Protein AF-A0A8T3NJG5-F1 (afdb_monomer)

Structure (mmCIF, N/CA/C/O backbone):
data_AF-A0A8T3NJG5-F1
#
_entry.id   AF-A0A8T3NJG5-F1
#
loop_
_atom_site.group_PDB
_atom_site.id
_atom_site.type_symbol
_atom_site.label_atom_id
_atom_site.label_alt_id
_atom_site.label_comp_id
_atom_site.label_asym_id
_atom_site.label_entity_id
_atom_site.label_seq_id
_atom_site.pdbx_PDB_ins_code
_atom_site.Cartn_x
_atom_site.Cartn_y
_atom_site.Cartn_z
_atom_site.occupancy
_atom_site.B_iso_or_equiv
_atom_site.auth_seq_id
_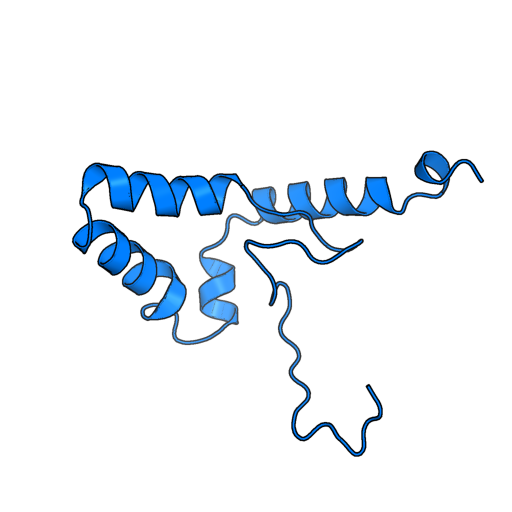atom_site.auth_comp_id
_atom_site.auth_asym_id
_atom_site.auth_atom_id
_atom_site.pdbx_PDB_model_num
ATOM 1 N N . ILE A 1 1 ? -21.003 1.948 8.125 1.00 92.88 1 ILE A N 1
ATOM 2 C CA . ILE A 1 1 ? -21.818 0.973 7.360 1.00 92.88 1 ILE A CA 1
ATOM 3 C C . ILE A 1 1 ? -22.335 -0.075 8.349 1.00 92.88 1 ILE A C 1
ATOM 5 O O . ILE A 1 1 ? -21.518 -0.555 9.127 1.00 92.88 1 ILE A O 1
ATOM 9 N N . PRO A 1 2 ? -23.646 -0.366 8.420 1.00 97.06 2 PRO A N 1
ATOM 10 C CA . PRO A 1 2 ? -24.184 -1.396 9.318 1.00 97.06 2 PRO A CA 1
ATOM 11 C C . PRO A 1 2 ? -23.659 -2.805 8.996 1.00 97.06 2 PRO A C 1
ATOM 13 O O . PRO A 1 2 ? -23.477 -3.136 7.832 1.00 97.06 2 PRO A O 1
ATOM 16 N N . GLY A 1 3 ? -23.467 -3.663 10.003 1.00 97.69 3 GLY A N 1
ATOM 17 C CA . GLY A 1 3 ? -22.868 -4.994 9.796 1.00 97.69 3 GLY A CA 1
ATOM 18 C C . GLY A 1 3 ? -23.702 -5.952 8.936 1.00 97.69 3 GLY A C 1
ATOM 19 O O . GLY A 1 3 ? -23.143 -6.780 8.236 1.00 97.69 3 GLY A O 1
ATOM 20 N N . PHE A 1 4 ? -25.031 -5.815 8.928 1.00 97.19 4 PHE A N 1
ATOM 21 C CA . PHE A 1 4 ? -25.914 -6.693 8.147 1.00 97.19 4 PHE A CA 1
ATOM 22 C C . PHE A 1 4 ? -25.853 -6.455 6.628 1.00 97.19 4 PHE A C 1
ATOM 24 O O . PHE A 1 4 ? -26.428 -7.239 5.881 1.00 97.19 4 PHE A O 1
ATOM 31 N N . VAL A 1 5 ? -25.197 -5.378 6.171 1.00 98.19 5 VAL A N 1
ATOM 32 C CA . VAL A 1 5 ? -24.930 -5.124 4.741 1.00 98.19 5 VAL A CA 1
ATOM 33 C C . VAL A 1 5 ? -23.470 -5.401 4.360 1.00 98.19 5 VAL A C 1
ATOM 35 O O . VAL A 1 5 ? -23.036 -4.999 3.286 1.00 98.19 5 VAL A O 1
ATOM 38 N N . VAL A 1 6 ? -22.687 -6.014 5.255 1.00 98.06 6 VAL A N 1
ATOM 39 C CA . VAL A 1 6 ? -21.263 -6.309 5.054 1.00 98.06 6 VAL A CA 1
ATOM 40 C C . VAL A 1 6 ? -21.076 -7.821 4.989 1.00 98.06 6 VAL A C 1
ATOM 42 O O . VAL A 1 6 ? -21.278 -8.508 5.986 1.00 98.06 6 VAL A O 1
ATOM 45 N N . ASP A 1 7 ? -20.644 -8.331 3.836 1.00 98.56 7 ASP A N 1
ATOM 46 C CA . ASP A 1 7 ? -20.391 -9.767 3.646 1.00 98.56 7 ASP A CA 1
ATOM 47 C C . ASP A 1 7 ? -19.022 -10.211 4.184 1.00 98.56 7 ASP A C 1
ATOM 49 O O . ASP A 1 7 ? -18.852 -11.354 4.608 1.00 98.56 7 ASP A O 1
ATOM 53 N N . ALA A 1 8 ? -18.032 -9.313 4.172 1.00 98.19 8 ALA A N 1
ATOM 54 C CA . ALA A 1 8 ? -16.666 -9.619 4.580 1.00 98.19 8 ALA A CA 1
ATOM 55 C C . ALA A 1 8 ? -16.001 -8.446 5.311 1.00 98.19 8 ALA A C 1
ATOM 57 O O . ALA A 1 8 ? -16.084 -7.292 4.891 1.00 98.19 8 ALA A O 1
ATOM 58 N N . VAL A 1 9 ? -15.282 -8.772 6.386 1.00 97.75 9 VAL A N 1
ATOM 59 C CA . VAL A 1 9 ? -14.397 -7.859 7.116 1.00 97.75 9 VAL A CA 1
ATOM 60 C C . VAL A 1 9 ? -13.010 -8.487 7.135 1.00 97.75 9 VAL A C 1
ATOM 62 O O . VAL A 1 9 ? -12.851 -9.623 7.579 1.00 97.75 9 VAL A O 1
ATOM 65 N N . VAL A 1 10 ? -12.008 -7.756 6.649 1.00 97.50 10 VAL A N 1
ATOM 66 C CA . VAL A 1 10 ? -10.626 -8.239 6.534 1.00 97.50 10 VAL A CA 1
ATOM 67 C C . VAL A 1 10 ? -9.698 -7.323 7.321 1.00 97.50 10 VAL A C 1
ATOM 69 O O . VAL A 1 10 ? -9.763 -6.102 7.199 1.00 97.50 10 VAL A O 1
ATOM 72 N N . HIS A 1 11 ? -8.808 -7.913 8.118 1.00 97.44 11 HIS A N 1
ATOM 73 C CA . HIS A 1 11 ? -7.726 -7.176 8.761 1.00 97.44 11 HIS A CA 1
ATOM 74 C C . HIS A 1 11 ? -6.552 -7.024 7.783 1.00 97.44 11 HIS A C 1
ATOM 76 O O . HIS A 1 11 ? -5.770 -7.956 7.602 1.00 97.44 11 HIS A O 1
ATOM 82 N N . ALA A 1 12 ? -6.441 -5.851 7.156 1.00 97.50 12 ALA A N 1
ATOM 83 C CA . ALA A 1 12 ? -5.386 -5.512 6.198 1.00 97.50 12 ALA A CA 1
ATOM 84 C C . ALA A 1 12 ? -4.640 -4.234 6.640 1.00 97.50 12 ALA A C 1
ATOM 86 O O . ALA A 1 12 ? -4.989 -3.128 6.214 1.00 97.50 12 ALA A O 1
ATOM 87 N N . PRO A 1 13 ? -3.635 -4.343 7.532 1.00 96.75 13 PRO A N 1
ATOM 88 C CA . PRO A 1 13 ? -2.811 -3.203 7.937 1.00 96.75 13 PRO A CA 1
ATOM 89 C C . PRO A 1 13 ? -2.175 -2.524 6.722 1.00 96.75 13 PRO A C 1
ATOM 91 O O . PRO A 1 13 ? -1.686 -3.217 5.840 1.00 96.75 13 PRO A O 1
ATOM 94 N N . LEU A 1 14 ? -2.159 -1.188 6.678 1.00 97.94 14 LEU A N 1
ATOM 95 C CA . LEU A 1 14 ? -1.703 -0.420 5.503 1.00 97.94 14 LEU A CA 1
ATOM 96 C C . LEU A 1 14 ? -2.500 -0.708 4.211 1.00 97.94 14 LEU A C 1
ATOM 98 O O . LEU A 1 14 ? -2.000 -0.482 3.119 1.00 97.94 14 LEU A O 1
ATOM 102 N N . GLY A 1 15 ? -3.748 -1.180 4.307 1.00 97.38 15 GLY A N 1
ATOM 103 C CA . GLY A 1 15 ? -4.554 -1.561 3.139 1.00 97.38 15 GLY A CA 1
ATOM 104 C C . GLY A 1 15 ? -4.950 -0.429 2.178 1.00 97.38 15 GLY A C 1
ATOM 105 O O . GLY A 1 15 ? -5.494 -0.727 1.121 1.00 97.38 15 GLY A O 1
ATOM 106 N N . ALA A 1 16 ? -4.703 0.840 2.524 1.00 97.50 16 ALA A N 1
ATOM 107 C CA . ALA A 1 16 ? -4.898 1.981 1.623 1.00 97.50 16 ALA A CA 1
ATOM 108 C C . ALA A 1 16 ? -3.586 2.503 1.011 1.00 97.50 16 ALA A C 1
ATOM 110 O O . ALA A 1 16 ? -3.637 3.356 0.127 1.00 97.50 16 ALA A O 1
ATOM 111 N N . TYR A 1 17 ? -2.426 2.000 1.455 1.00 97.56 17 TYR A N 1
ATOM 112 C CA . TYR A 1 17 ? -1.125 2.392 0.912 1.00 97.56 17 TYR A CA 1
ATOM 113 C C . TYR A 1 17 ? -1.065 2.082 -0.601 1.00 97.56 17 TYR A C 1
ATOM 115 O O . TYR A 1 17 ? -1.577 1.038 -1.015 1.00 97.56 17 TYR A O 1
ATOM 123 N N . PRO A 1 18 ? -0.466 2.948 -1.444 1.00 97.31 18 PRO A N 1
ATOM 124 C CA . PRO A 1 18 ? 0.318 4.152 -1.118 1.00 97.31 18 PRO A CA 1
ATOM 125 C C . PRO A 1 18 ? -0.500 5.408 -0.778 1.00 97.31 18 PRO A C 1
ATOM 127 O O . PRO A 1 18 ? 0.089 6.435 -0.447 1.00 97.31 18 PRO A O 1
ATOM 130 N N . GLY A 1 19 ? -1.831 5.353 -0.847 1.00 97.44 19 GLY A N 1
ATOM 131 C CA . GLY A 1 19 ? -2.697 6.435 -0.381 1.00 97.44 19 GLY A CA 1
ATOM 132 C C . GLY A 1 19 ? -2.726 6.558 1.145 1.00 97.44 19 GLY A C 1
ATOM 133 O O . GLY A 1 19 ? -2.211 5.709 1.872 1.00 97.44 19 GLY A O 1
ATOM 134 N N . GLU A 1 20 ? -3.342 7.628 1.636 1.00 96.38 20 GLU A N 1
ATOM 135 C CA . GLU A 1 20 ? -3.470 7.895 3.069 1.00 96.38 20 GLU A CA 1
ATOM 136 C C . GLU A 1 20 ? -4.571 7.081 3.762 1.00 96.38 20 GLU A C 1
ATOM 138 O O . GLU A 1 20 ? -5.564 6.644 3.172 1.00 96.38 20 GLU A O 1
ATOM 143 N N . CYS A 1 21 ? -4.426 6.953 5.078 1.00 96.94 21 CYS A N 1
ATOM 144 C CA . CYS A 1 21 ? -5.497 6.573 5.984 1.00 96.94 21 CYS A CA 1
ATOM 145 C C . CYS A 1 21 ? -5.478 7.545 7.162 1.00 96.94 21 CYS A C 1
ATOM 147 O O . CYS A 1 21 ? -4.579 7.493 8.006 1.00 96.94 21 CYS A O 1
ATOM 149 N N . TYR A 1 22 ? -6.459 8.449 7.184 1.00 94.50 22 TYR A N 1
ATOM 150 C CA . TYR A 1 22 ? -6.500 9.605 8.079 1.00 94.50 22 TYR A CA 1
ATOM 151 C C . TYR A 1 22 ? -6.176 9.258 9.541 1.00 94.50 22 TYR A C 1
ATOM 153 O O . TYR A 1 22 ? -6.757 8.341 10.126 1.00 94.50 22 TYR A O 1
ATOM 161 N N . GLY A 1 23 ? -5.231 10.001 10.124 1.00 93.00 23 GLY A N 1
ATOM 162 C CA . GLY A 1 23 ? -4.758 9.821 11.501 1.00 93.00 23 GLY A CA 1
ATOM 163 C C . GLY A 1 23 ? -3.876 8.585 11.738 1.00 93.00 23 GLY A C 1
ATOM 164 O O . GLY A 1 23 ? -3.310 8.452 12.824 1.00 93.00 23 GLY A O 1
ATOM 165 N N . LEU A 1 24 ? -3.724 7.692 10.750 1.00 95.31 24 LEU A N 1
ATOM 166 C CA . LEU A 1 24 ? -2.853 6.517 10.831 1.00 95.31 24 LEU A CA 1
ATOM 167 C C . LEU A 1 24 ? -1.580 6.679 10.003 1.00 95.31 24 LEU A C 1
ATOM 169 O O . LEU A 1 24 ? -0.508 6.419 10.542 1.00 95.31 24 LEU A O 1
ATOM 173 N N . TYR A 1 25 ? -1.675 7.063 8.729 1.00 97.31 25 TYR A N 1
ATOM 174 C CA . TYR A 1 25 ? -0.527 7.309 7.844 1.00 97.31 25 TYR A CA 1
ATOM 175 C C . TYR A 1 25 ? -0.906 8.218 6.669 1.00 97.31 25 TYR A C 1
ATOM 177 O O . TYR A 1 25 ? -2.019 8.136 6.154 1.00 97.31 25 TYR A O 1
ATOM 185 N N . GLU A 1 26 ? 0.040 9.060 6.256 1.00 97.25 26 GLU A N 1
ATOM 186 C CA . GLU A 1 26 ? -0.075 9.932 5.081 1.00 97.25 26 GLU A CA 1
ATOM 187 C C . GLU A 1 26 ? 0.167 9.190 3.763 1.00 97.25 26 GLU A C 1
ATOM 189 O O . GLU A 1 26 ? 0.685 8.069 3.744 1.00 97.25 26 GLU A O 1
ATOM 194 N N . THR A 1 27 ? -0.165 9.864 2.663 1.00 97.44 27 THR A N 1
ATOM 195 C CA . THR A 1 27 ? 0.130 9.423 1.297 1.00 97.44 27 THR A CA 1
ATOM 196 C C . THR A 1 27 ? 1.645 9.334 1.046 1.00 97.44 27 THR A C 1
ATOM 198 O O . THR A 1 27 ? 2.395 10.272 1.328 1.00 97.44 27 THR A O 1
ATOM 201 N N . ASP A 1 28 ? 2.108 8.224 0.461 1.00 97.94 28 ASP A N 1
ATOM 202 C CA . ASP A 1 28 ? 3.497 8.038 0.026 1.00 97.94 28 ASP A CA 1
ATOM 203 C C . ASP A 1 28 ? 3.701 8.513 -1.417 1.00 97.94 28 ASP A C 1
ATOM 205 O O . ASP A 1 28 ? 3.685 7.728 -2.369 1.00 97.94 28 ASP A O 1
ATOM 209 N N . PHE A 1 29 ? 3.932 9.815 -1.586 1.00 97.44 29 PHE A N 1
ATOM 210 C CA . PHE A 1 29 ? 4.216 10.395 -2.903 1.00 97.44 29 PHE A CA 1
ATOM 211 C C . PHE A 1 29 ? 5.443 9.775 -3.576 1.00 97.44 29 PHE A C 1
ATOM 213 O O . PHE A 1 29 ? 5.436 9.586 -4.784 1.00 97.44 29 PHE A O 1
ATOM 220 N N . ALA A 1 30 ? 6.450 9.352 -2.808 1.00 96.69 30 ALA A N 1
ATOM 221 C CA . ALA A 1 30 ? 7.646 8.749 -3.382 1.00 96.69 30 ALA A CA 1
ATOM 222 C C . ALA A 1 30 ? 7.382 7.352 -3.977 1.00 96.69 30 ALA A C 1
ATOM 224 O O . ALA A 1 30 ? 8.133 6.912 -4.843 1.00 96.69 30 ALA A O 1
ATOM 225 N N . HIS A 1 31 ? 6.347 6.636 -3.523 1.00 97.50 31 HIS A N 1
ATOM 226 C CA . HIS A 1 31 ? 5.921 5.383 -4.159 1.00 97.50 31 HIS A CA 1
ATOM 227 C C . HIS A 1 31 ? 5.161 5.643 -5.466 1.00 97.50 31 HIS A C 1
ATOM 229 O O . HIS A 1 31 ? 5.337 4.918 -6.443 1.00 97.50 31 HIS A O 1
ATOM 235 N N . PHE A 1 32 ? 4.362 6.714 -5.517 1.00 97.44 32 PHE A N 1
ATOM 236 C CA . PHE A 1 32 ? 3.752 7.165 -6.769 1.00 97.44 32 PHE A CA 1
ATOM 237 C C . PHE A 1 32 ? 4.800 7.636 -7.779 1.00 97.44 32 PHE A C 1
ATOM 239 O O . PHE A 1 32 ? 4.706 7.274 -8.949 1.00 97.44 32 PHE A O 1
ATOM 246 N N . ASP A 1 33 ? 5.819 8.368 -7.330 1.00 97.75 33 ASP A N 1
ATOM 247 C CA . ASP A 1 33 ? 6.925 8.806 -8.183 1.00 97.75 33 ASP A CA 1
ATOM 248 C C . ASP A 1 33 ? 7.692 7.609 -8.766 1.00 97.75 33 ASP A C 1
ATOM 250 O O . ASP A 1 33 ? 8.061 7.639 -9.934 1.00 97.75 33 ASP A O 1
ATOM 254 N N . GLU A 1 34 ? 7.887 6.526 -7.999 1.00 96.56 34 GLU A N 1
ATOM 255 C CA . GLU A 1 34 ? 8.489 5.280 -8.502 1.00 96.56 34 GLU A CA 1
ATOM 256 C C . GLU A 1 34 ? 7.659 4.669 -9.642 1.00 96.56 34 GLU A C 1
ATOM 258 O O . GLU A 1 34 ? 8.211 4.286 -10.676 1.00 96.56 34 GLU A O 1
ATOM 263 N N . TYR A 1 35 ? 6.334 4.624 -9.484 1.00 97.06 35 TYR A N 1
ATOM 264 C CA . TYR A 1 35 ? 5.430 4.139 -10.526 1.00 97.06 35 TYR A CA 1
ATOM 265 C C . TYR A 1 35 ? 5.470 5.020 -11.784 1.00 97.06 35 TYR A C 1
ATOM 267 O O . TYR A 1 35 ? 5.611 4.507 -12.896 1.00 97.06 35 TYR A O 1
ATOM 275 N N . VAL A 1 36 ? 5.388 6.345 -11.620 1.00 98.06 36 VAL A N 1
ATOM 276 C CA . VAL A 1 36 ? 5.413 7.303 -12.737 1.00 98.06 36 VAL A CA 1
ATOM 277 C C . VAL A 1 36 ? 6.759 7.271 -13.459 1.00 98.06 36 VAL A C 1
ATOM 279 O O . VAL A 1 36 ? 6.778 7.193 -14.685 1.00 98.06 36 VAL A O 1
ATOM 282 N N . ALA A 1 37 ? 7.874 7.246 -12.728 1.00 98.12 37 A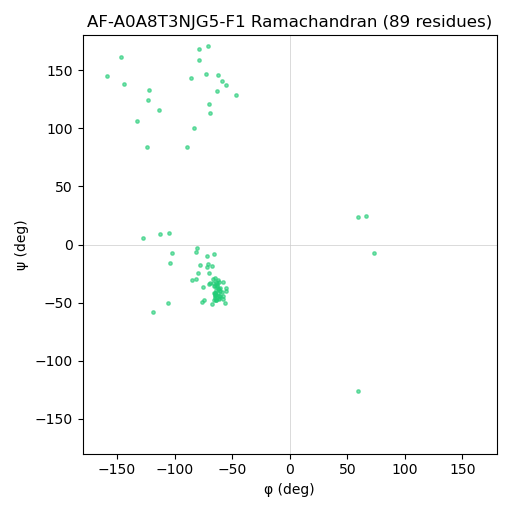LA A N 1
ATOM 283 C CA . ALA A 1 37 ? 9.209 7.189 -13.317 1.00 98.12 37 ALA A CA 1
ATOM 284 C C . ALA A 1 37 ? 9.413 5.924 -14.166 1.00 98.12 37 ALA A C 1
ATOM 286 O O . ALA A 1 37 ? 10.022 5.996 -15.232 1.00 98.12 37 ALA A O 1
ATOM 287 N N . GLY A 1 38 ? 8.870 4.777 -13.737 1.00 98.06 38 GLY A N 1
ATOM 288 C CA . GLY A 1 38 ? 8.888 3.551 -14.539 1.00 98.06 38 GLY A CA 1
ATOM 289 C C . GLY A 1 38 ? 8.126 3.702 -15.860 1.00 98.06 38 GLY A C 1
ATOM 290 O O . GLY A 1 38 ? 8.613 3.285 -16.909 1.00 98.06 38 GLY A O 1
ATOM 291 N N . ILE A 1 39 ? 6.959 4.353 -15.833 1.00 97.94 39 ILE A N 1
ATOM 292 C CA . ILE A 1 39 ? 6.177 4.641 -17.046 1.00 97.94 39 ILE A CA 1
ATOM 293 C C . ILE A 1 39 ? 6.928 5.599 -17.972 1.00 97.94 39 ILE A C 1
ATOM 295 O O . ILE A 1 39 ? 6.938 5.400 -19.185 1.00 97.94 39 ILE A O 1
ATOM 299 N N . GLU A 1 40 ? 7.542 6.646 -17.427 1.00 98.31 40 GLU A N 1
ATOM 300 C CA . GLU A 1 40 ? 8.285 7.625 -18.224 1.00 98.31 40 GLU A CA 1
ATOM 301 C C . GLU A 1 40 ? 9.528 7.015 -18.884 1.00 98.31 40 GLU A C 1
ATOM 303 O O . GLU A 1 40 ? 9.855 7.381 -20.014 1.00 98.31 40 GLU A O 1
ATOM 308 N N . ALA A 1 41 ? 10.200 6.081 -18.205 1.00 98.06 41 ALA A N 1
ATOM 309 C CA . ALA A 1 41 ? 11.385 5.406 -18.722 1.00 98.06 41 ALA A CA 1
ATOM 310 C C . ALA A 1 41 ? 11.048 4.337 -19.775 1.00 98.06 41 ALA A C 1
ATOM 312 O O . ALA A 1 41 ? 11.636 4.339 -20.857 1.00 98.06 41 ALA A O 1
ATOM 313 N N . ASP A 1 42 ? 10.090 3.456 -19.470 1.00 98.06 42 ASP A N 1
ATOM 314 C CA . ASP A 1 42 ? 9.893 2.194 -20.198 1.00 98.06 42 ASP A CA 1
ATOM 315 C C . ASP A 1 42 ? 8.447 1.996 -20.702 1.00 98.06 42 ASP A C 1
ATOM 317 O O . ASP A 1 42 ? 8.087 0.945 -21.241 1.00 98.06 42 ASP A O 1
ATOM 321 N N . GLY A 1 43 ? 7.576 2.996 -20.548 1.00 97.44 43 GLY A N 1
ATOM 322 C CA . GLY A 1 43 ? 6.188 2.938 -20.999 1.00 97.44 43 GLY A CA 1
ATOM 323 C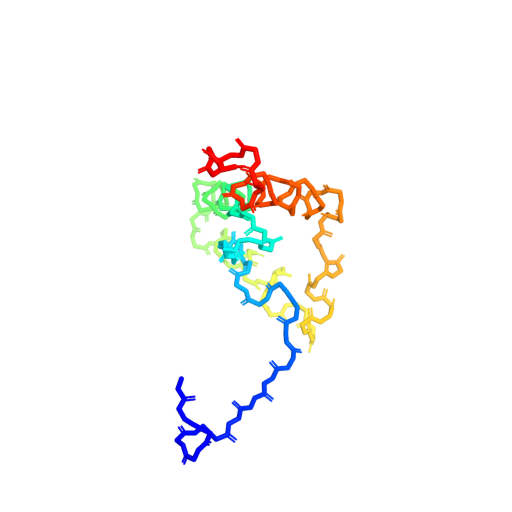 C . GLY A 1 43 ? 5.406 1.793 -20.348 1.00 97.44 43 GLY A C 1
ATOM 324 O O . GLY A 1 43 ? 5.336 1.673 -19.126 1.00 97.44 43 GLY A O 1
ATOM 325 N N . MET A 1 44 ? 4.791 0.943 -21.176 1.00 97.31 44 MET A N 1
ATOM 326 C CA . MET A 1 44 ? 3.997 -0.195 -20.696 1.00 97.31 44 MET A CA 1
ATOM 327 C C . MET A 1 44 ? 4.837 -1.265 -19.995 1.00 97.31 44 MET A C 1
ATOM 329 O O . MET A 1 44 ? 4.325 -1.918 -19.084 1.00 97.31 44 MET A O 1
ATOM 333 N N . ASP A 1 45 ? 6.108 -1.424 -20.367 1.00 98.19 45 ASP A N 1
ATOM 334 C CA . ASP A 1 45 ? 6.995 -2.388 -19.711 1.00 98.19 45 ASP A CA 1
ATOM 335 C C . ASP A 1 45 ? 7.310 -1.940 -18.273 1.00 98.19 45 ASP A C 1
ATOM 337 O O . ASP A 1 45 ? 7.361 -2.769 -17.365 1.00 98.19 45 ASP A O 1
ATOM 341 N N . GLY A 1 46 ? 7.389 -0.625 -18.030 1.00 98.19 46 GLY A N 1
ATOM 342 C CA . GLY A 1 46 ? 7.511 -0.049 -16.688 1.00 98.19 46 GLY A CA 1
ATOM 343 C C . GLY A 1 46 ? 6.290 -0.318 -15.802 1.00 98.19 46 GLY A C 1
ATOM 344 O O . GLY A 1 46 ? 6.436 -0.667 -14.628 1.00 98.19 46 GLY A O 1
ATOM 345 N N . VAL A 1 47 ? 5.078 -0.249 -16.371 1.00 97.88 47 VAL A N 1
ATOM 346 C CA . VAL A 1 47 ? 3.848 -0.670 -15.670 1.00 97.88 47 VAL A CA 1
ATOM 347 C C . VAL A 1 47 ? 3.921 -2.154 -15.316 1.00 97.88 47 VAL A C 1
ATOM 349 O O . VAL A 1 47 ? 3.632 -2.527 -14.179 1.00 97.88 47 VAL A O 1
ATOM 352 N N . GLY A 1 48 ? 4.325 -2.994 -16.275 1.00 98.31 48 GLY A N 1
ATOM 353 C CA . GL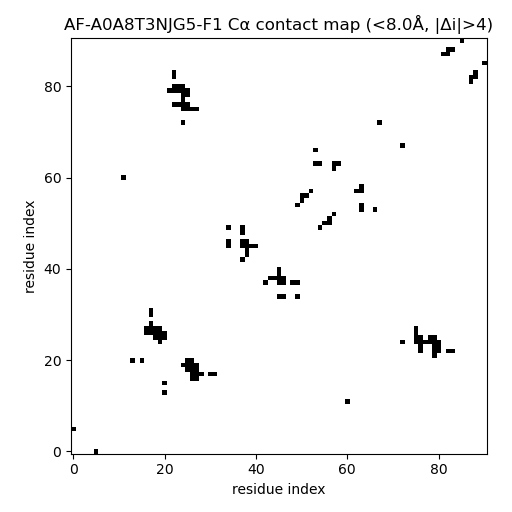Y A 1 48 ? 4.497 -4.432 -16.068 1.00 98.31 48 GLY A CA 1
ATOM 354 C C . GLY A 1 48 ? 5.453 -4.731 -14.915 1.00 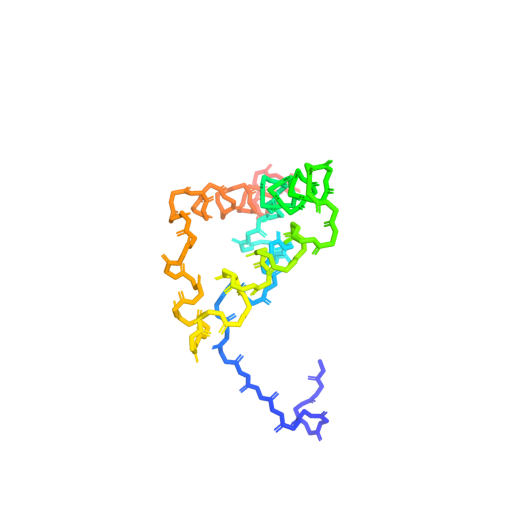98.31 48 GLY A C 1
ATOM 355 O O . GLY A 1 48 ? 5.077 -5.434 -13.981 1.00 98.31 48 GLY A O 1
ATOM 356 N N . ALA A 1 49 ? 6.632 -4.107 -14.912 1.00 98.31 49 ALA A N 1
ATOM 357 C CA . ALA A 1 49 ? 7.634 -4.279 -13.863 1.00 98.31 49 ALA A CA 1
ATOM 358 C C . ALA A 1 49 ? 7.129 -3.855 -12.470 1.00 98.31 49 ALA A C 1
ATOM 360 O O . ALA A 1 49 ? 7.398 -4.537 -11.476 1.00 98.31 49 ALA A O 1
ATOM 361 N N . TYR A 1 50 ? 6.369 -2.758 -12.381 1.00 98.25 50 TYR A N 1
ATOM 362 C CA . TYR A 1 50 ? 5.753 -2.329 -11.123 1.00 98.25 50 TYR A CA 1
ATOM 363 C C . TYR A 1 50 ? 4.729 -3.353 -10.615 1.00 98.25 50 TYR A C 1
ATOM 365 O O . TYR A 1 50 ? 4.765 -3.739 -9.442 1.00 98.25 50 TYR A O 1
ATOM 373 N N . LEU A 1 51 ? 3.833 -3.820 -11.491 1.00 98.06 51 LEU A N 1
ATOM 374 C CA . LEU A 1 51 ? 2.815 -4.807 -11.132 1.00 98.06 51 LEU A CA 1
ATOM 375 C C . LEU A 1 51 ? 3.444 -6.148 -10.746 1.00 98.06 51 LEU A C 1
ATOM 377 O O . LEU A 1 51 ? 3.041 -6.736 -9.744 1.00 98.06 51 LEU A O 1
ATOM 381 N N . ASP A 1 52 ? 4.464 -6.600 -11.470 1.00 98.38 52 ASP A N 1
ATOM 382 C CA . ASP A 1 52 ? 5.203 -7.818 -11.138 1.00 98.38 52 ASP A CA 1
ATOM 383 C C . ASP A 1 52 ? 5.834 -7.727 -9.748 1.00 98.38 52 ASP A C 1
ATOM 385 O O . ASP A 1 52 ? 5.774 -8.684 -8.976 1.00 98.38 52 ASP A O 1
ATOM 389 N N . ARG A 1 53 ? 6.388 -6.569 -9.379 1.00 98.12 53 ARG A N 1
ATOM 390 C CA . ARG A 1 53 ? 7.027 -6.387 -8.073 1.00 98.12 53 ARG A CA 1
ATOM 391 C C . ARG A 1 53 ? 6.031 -6.259 -6.925 1.00 98.12 53 ARG A C 1
ATOM 393 O O . ARG A 1 53 ? 6.234 -6.889 -5.892 1.00 98.12 53 ARG A O 1
ATOM 400 N N . PHE A 1 54 ? 5.005 -5.426 -7.065 1.00 98.06 54 PHE A N 1
ATOM 401 C CA . PHE A 1 54 ? 4.156 -5.024 -5.938 1.00 98.06 54 PHE A CA 1
ATOM 402 C C . PHE A 1 54 ? 2.787 -5.712 -5.903 1.00 98.06 54 PHE A C 1
ATOM 404 O O . PHE A 1 54 ? 2.141 -5.692 -4.858 1.00 98.06 54 PHE A O 1
ATOM 411 N N . VAL A 1 55 ? 2.345 -6.333 -7.002 1.00 97.06 55 VAL A N 1
ATOM 412 C CA . VAL A 1 55 ? 1.003 -6.933 -7.117 1.00 97.06 55 VAL A CA 1
ATOM 413 C C . VAL A 1 55 ? 1.067 -8.437 -7.374 1.00 97.06 55 VAL A C 1
ATOM 415 O O . VAL A 1 55 ? 0.514 -9.205 -6.592 1.00 97.06 55 VAL A O 1
ATOM 418 N N . TYR A 1 56 ? 1.726 -8.874 -8.449 1.00 98.12 56 TYR A N 1
ATOM 419 C CA . TYR A 1 56 ? 1.752 -10.287 -8.849 1.00 98.12 56 TYR A CA 1
ATOM 420 C C . TYR A 1 56 ? 2.839 -11.098 -8.138 1.00 98.12 56 TYR A C 1
ATOM 422 O O . TYR A 1 56 ? 2.658 -12.292 -7.908 1.00 98.12 56 TYR A O 1
ATOM 430 N N . GLY A 1 57 ? 3.958 -10.466 -7.785 1.00 98.12 57 GLY A N 1
ATOM 431 C CA . GLY A 1 57 ? 5.073 -11.109 -7.095 1.00 98.12 57 GLY A CA 1
ATOM 432 C C . GLY A 1 57 ? 4.742 -11.548 -5.665 1.00 98.12 57 GLY A C 1
ATOM 433 O O . GLY A 1 57 ? 4.986 -12.708 -5.321 1.00 98.12 57 GLY A O 1
ATOM 434 N N . PRO A 1 58 ? 4.192 -10.671 -4.803 1.00 98.31 58 PRO A N 1
ATOM 435 C CA . PRO A 1 58 ? 3.878 -11.036 -3.429 1.00 98.31 58 PRO A CA 1
ATOM 436 C C . PRO A 1 58 ? 2.702 -12.014 -3.357 1.00 98.31 58 PRO A C 1
ATOM 438 O O . PRO A 1 58 ? 1.580 -11.697 -3.736 1.00 98.31 58 PRO A O 1
ATOM 441 N N . ALA A 1 59 ? 2.922 -13.194 -2.777 1.00 97.75 59 ALA A N 1
ATOM 442 C CA . ALA A 1 59 ? 1.864 -14.199 -2.622 1.00 97.75 59 ALA A CA 1
ATOM 443 C C . ALA A 1 59 ? 0.797 -13.821 -1.574 1.00 97.75 59 ALA A C 1
ATOM 445 O O . ALA A 1 59 ? -0.265 -14.441 -1.509 1.00 97.75 59 ALA A O 1
ATOM 446 N N . THR A 1 60 ? 1.091 -12.852 -0.702 1.00 98.00 60 THR A N 1
ATOM 447 C CA . THR A 1 60 ? 0.203 -12.407 0.379 1.00 98.00 60 THR A CA 1
ATOM 448 C C . THR A 1 60 ? 0.370 -10.915 0.643 1.00 98.00 60 THR A C 1
ATOM 450 O O . THR A 1 60 ? 1.411 -10.336 0.332 1.00 98.00 60 THR A O 1
ATOM 453 N N . HIS A 1 61 ? -0.616 -10.312 1.317 1.00 97.75 61 HIS A N 1
ATOM 454 C CA . HIS A 1 61 ? -0.517 -8.930 1.798 1.00 97.75 61 HIS A CA 1
ATOM 455 C C . HIS A 1 61 ? 0.714 -8.716 2.687 1.00 97.75 61 HIS A C 1
ATOM 457 O O . HIS A 1 61 ? 1.410 -7.723 2.551 1.00 97.75 61 HIS A O 1
ATOM 463 N N . GLN A 1 62 ? 1.040 -9.679 3.553 1.00 97.56 62 GLN A N 1
ATOM 464 C CA . GLN A 1 62 ? 2.222 -9.594 4.412 1.00 97.56 62 GLN A CA 1
ATOM 465 C C . GLN A 1 62 ? 3.526 -9.573 3.599 1.00 97.56 62 GLN A C 1
ATOM 467 O O . GLN A 1 62 ? 4.389 -8.743 3.866 1.00 97.56 62 GLN A O 1
ATOM 472 N N . ALA A 1 63 ? 3.635 -10.421 2.571 1.00 98.31 63 ALA A N 1
ATOM 473 C CA . ALA A 1 63 ? 4.786 -10.417 1.667 1.00 98.31 6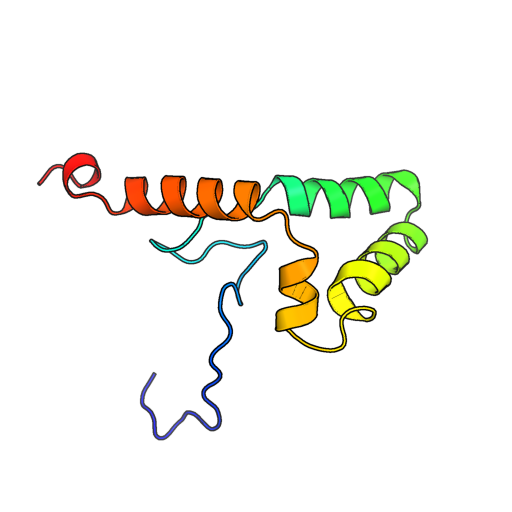3 ALA A CA 1
ATOM 474 C C . ALA A 1 63 ? 4.904 -9.093 0.892 1.00 98.31 63 ALA A C 1
ATOM 476 O O . ALA A 1 63 ? 6.009 -8.633 0.629 1.00 98.31 63 ALA A O 1
ATOM 477 N N . TYR A 1 64 ? 3.778 -8.455 0.557 1.00 98.19 64 TYR A N 1
ATOM 478 C CA . TYR A 1 64 ? 3.778 -7.117 -0.033 1.00 98.19 64 TYR A CA 1
ATOM 479 C C . TYR A 1 64 ? 4.331 -6.074 0.950 1.00 98.19 64 TYR A C 1
ATOM 481 O O . TYR A 1 64 ? 5.204 -5.290 0.585 1.00 98.19 64 TYR A O 1
ATOM 489 N N . LEU A 1 65 ? 3.889 -6.101 2.213 1.00 97.50 65 LEU A N 1
ATOM 490 C CA . LEU A 1 65 ? 4.377 -5.176 3.242 1.00 97.50 65 LEU A CA 1
ATOM 491 C C . LEU A 1 65 ? 5.880 -5.327 3.519 1.00 97.50 65 LEU A C 1
ATOM 493 O O . LEU A 1 65 ? 6.533 -4.342 3.852 1.00 97.50 65 LEU A O 1
ATOM 497 N N . GLU A 1 66 ? 6.436 -6.528 3.358 1.00 97.75 66 GLU A N 1
ATOM 498 C CA . GLU A 1 66 ? 7.876 -6.798 3.496 1.00 97.75 66 GLU A CA 1
ATOM 499 C C . GLU A 1 66 ? 8.730 -6.150 2.393 1.00 97.75 66 GLU A C 1
ATOM 501 O O . GLU A 1 66 ? 9.932 -5.965 2.587 1.00 97.75 66 GLU A O 1
ATOM 506 N N . LEU A 1 67 ? 8.129 -5.754 1.264 1.00 97.75 67 LEU A N 1
ATOM 507 C CA . LEU A 1 67 ? 8.809 -4.981 0.217 1.00 97.75 67 LEU A CA 1
ATOM 508 C C . LEU A 1 67 ? 8.945 -3.492 0.560 1.00 97.75 67 LEU A C 1
ATOM 510 O O . LEU A 1 67 ? 9.723 -2.787 -0.089 1.00 97.75 67 LEU A O 1
ATOM 514 N N . LEU A 1 68 ? 8.161 -2.998 1.520 1.00 97.19 68 LEU A N 1
ATOM 515 C CA . LEU A 1 68 ? 8.101 -1.582 1.863 1.00 97.19 68 LEU A CA 1
ATOM 516 C C . LEU A 1 68 ? 9.200 -1.226 2.868 1.00 97.19 68 LEU A C 1
ATOM 518 O O . LEU A 1 68 ? 9.482 -1.984 3.792 1.00 97.19 68 LEU A O 1
ATOM 522 N N . ASP A 1 69 ? 9.784 -0.033 2.729 1.00 96.81 69 ASP A N 1
ATOM 523 C CA . ASP A 1 69 ? 10.756 0.486 3.696 1.00 96.81 69 ASP A CA 1
ATOM 524 C C . ASP A 1 69 ? 10.057 0.816 5.034 1.00 96.81 69 ASP A C 1
ATOM 526 O O . ASP A 1 69 ? 9.288 1.786 5.099 1.00 96.81 69 ASP A O 1
ATOM 530 N N . PRO A 1 70 ? 10.346 0.091 6.135 1.00 96.38 70 PRO A N 1
ATOM 531 C CA . PRO A 1 70 ? 9.696 0.331 7.421 1.00 96.38 70 PRO A CA 1
ATOM 532 C C . PRO A 1 70 ? 9.959 1.737 7.969 1.00 96.38 70 PRO A C 1
ATOM 534 O O . PRO A 1 70 ? 9.092 2.320 8.625 1.00 96.38 70 PRO A O 1
ATOM 537 N N . ALA A 1 71 ? 11.133 2.313 7.684 1.00 97.62 71 ALA A N 1
ATOM 538 C CA . ALA A 1 71 ? 11.468 3.663 8.121 1.00 97.62 71 ALA A CA 1
ATOM 539 C C . ALA A 1 71 ? 10.639 4.711 7.370 1.00 97.62 71 ALA A C 1
ATOM 541 O O . ALA A 1 71 ? 10.269 5.735 7.950 1.00 97.62 71 ALA A O 1
ATOM 542 N N . ARG A 1 72 ? 10.321 4.462 6.093 1.00 96.31 72 ARG A N 1
ATOM 543 C CA . ARG A 1 72 ? 9.410 5.308 5.316 1.00 96.31 72 ARG A CA 1
ATOM 544 C C . ARG A 1 72 ? 7.998 5.260 5.882 1.00 96.31 72 ARG A C 1
ATOM 546 O O . ARG A 1 72 ? 7.424 6.317 6.132 1.00 96.31 72 ARG A O 1
ATOM 553 N N . ILE A 1 73 ? 7.484 4.065 6.160 1.00 97.69 73 ILE A N 1
ATOM 554 C CA . ILE A 1 73 ? 6.155 3.895 6.757 1.00 97.69 73 ILE A CA 1
ATOM 555 C C . ILE A 1 73 ? 6.051 4.623 8.101 1.00 97.69 73 ILE A C 1
ATOM 557 O O . ILE A 1 73 ? 5.063 5.314 8.346 1.00 97.69 73 ILE A O 1
ATOM 561 N N . GLU A 1 74 ? 7.060 4.522 8.969 1.00 97.56 74 GLU A N 1
ATOM 562 C CA . GLU A 1 74 ? 7.008 5.207 10.265 1.00 97.56 74 GLU A CA 1
ATOM 563 C C . GLU A 1 74 ? 6.999 6.736 10.122 1.00 97.56 74 GLU A C 1
ATOM 565 O O . GLU A 1 74 ? 6.269 7.404 10.852 1.00 97.56 74 GLU A O 1
ATOM 570 N N . ARG A 1 75 ? 7.715 7.304 9.141 1.00 97.00 75 ARG A N 1
ATOM 571 C CA . ARG A 1 75 ? 7.635 8.748 8.853 1.00 97.00 75 ARG A CA 1
ATOM 572 C C . ARG A 1 75 ? 6.223 9.170 8.441 1.00 97.00 75 ARG A C 1
ATOM 574 O O . ARG A 1 75 ? 5.721 10.162 8.959 1.00 97.00 75 ARG A O 1
ATOM 581 N N . LEU A 1 76 ? 5.559 8.403 7.574 1.00 97.38 76 LEU A N 1
ATOM 582 C CA . LEU A 1 76 ? 4.178 8.688 7.153 1.00 97.38 76 LEU A CA 1
ATOM 583 C C . LEU A 1 76 ? 3.201 8.630 8.334 1.00 97.38 76 LEU A C 1
ATOM 585 O O . LEU A 1 76 ? 2.299 9.461 8.435 1.00 97.38 76 LEU A O 1
ATOM 589 N N . ARG A 1 77 ? 3.401 7.682 9.257 1.00 96.94 77 ARG A N 1
ATOM 590 C CA . ARG A 1 77 ? 2.613 7.583 10.495 1.00 96.94 77 ARG A CA 1
ATOM 591 C C . ARG A 1 77 ? 2.835 8.771 11.423 1.00 96.94 77 ARG A C 1
ATOM 593 O O . ARG A 1 77 ? 1.882 9.271 12.014 1.00 96.94 77 ARG A O 1
ATOM 600 N N . GLN A 1 78 ? 4.080 9.218 11.570 1.00 95.69 78 GLN A N 1
ATOM 601 C CA . GLN A 1 78 ? 4.406 10.394 12.377 1.00 95.69 78 GLN A CA 1
ATOM 602 C C . GLN A 1 78 ? 3.732 11.647 11.818 1.00 95.69 78 GLN A C 1
ATOM 604 O O . GLN A 1 78 ? 3.086 12.360 12.583 1.00 95.69 78 GLN A O 1
ATOM 609 N N . SER A 1 79 ? 3.802 11.865 10.503 1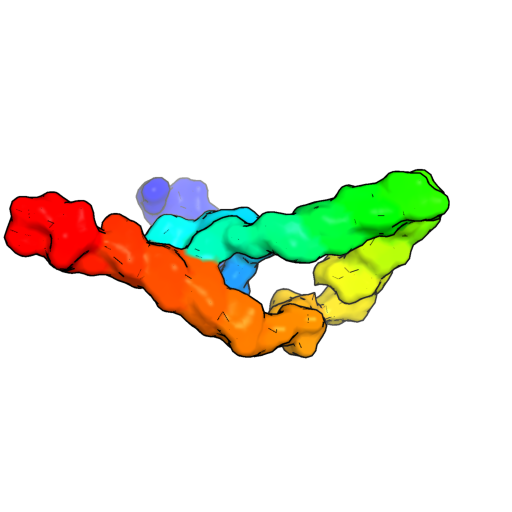.00 93.00 79 SER A N 1
ATOM 610 C CA . SER A 1 79 ? 3.118 12.981 9.844 1.00 93.00 79 SER A CA 1
ATOM 611 C C . SER A 1 79 ? 1.604 12.948 10.072 1.00 93.00 79 SER A C 1
ATOM 613 O O . SER A 1 79 ? 1.038 13.950 10.504 1.00 93.00 79 SER A O 1
ATOM 615 N N . ALA A 1 80 ? 0.959 11.790 9.898 1.00 94.06 80 ALA A N 1
ATOM 616 C CA . ALA A 1 80 ? -0.488 11.668 10.089 1.00 94.06 80 ALA A CA 1
ATOM 617 C C . ALA A 1 80 ? -0.928 11.943 11.529 1.00 94.06 80 ALA A C 1
ATOM 619 O O . ALA A 1 80 ? -1.971 12.554 11.760 1.00 94.06 80 ALA A O 1
ATOM 620 N N . ARG A 1 81 ? -0.117 11.537 12.515 1.00 90.75 81 ARG A N 1
ATOM 621 C CA . ARG A 1 81 ? -0.381 11.81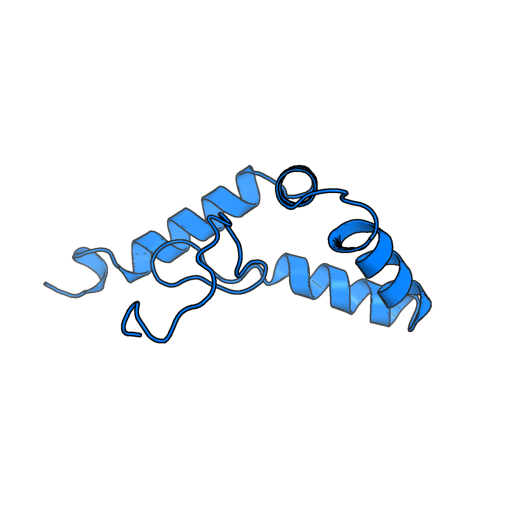9 13.935 1.00 90.75 81 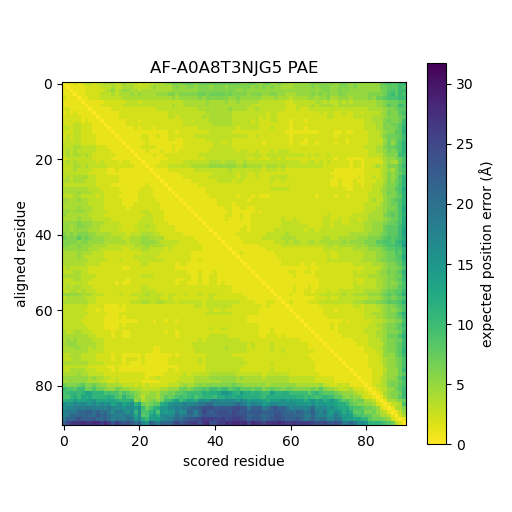ARG A CA 1
ATOM 622 C C . ARG A 1 81 ? -0.347 13.313 14.251 1.00 90.75 81 ARG A C 1
ATOM 624 O O . ARG A 1 81 ? -1.089 13.742 15.129 1.00 90.75 81 ARG A O 1
ATOM 631 N N . LEU A 1 82 ? 0.479 14.098 13.556 1.00 88.56 82 LEU A N 1
ATOM 632 C CA . LEU A 1 82 ? 0.534 15.549 13.756 1.00 88.56 82 LEU A CA 1
ATOM 633 C C . LEU A 1 82 ? -0.763 16.237 13.318 1.00 88.56 82 LEU A C 1
ATOM 635 O O . LEU A 1 82 ? -1.160 17.203 13.953 1.00 88.56 82 LEU A O 1
ATOM 639 N N . LEU A 1 83 ? -1.456 15.731 12.293 1.00 79.12 83 LEU A N 1
ATOM 640 C CA . LEU A 1 83 ? -2.726 16.312 11.827 1.00 79.12 83 LEU A CA 1
ATOM 641 C C . LEU A 1 83 ? -3.900 16.076 12.784 1.00 79.12 83 LEU A C 1
ATOM 643 O O . LEU A 1 83 ? -4.909 16.774 12.707 1.00 79.12 83 LEU A O 1
ATOM 647 N N . VAL A 1 84 ? -3.779 15.086 13.667 1.00 82.94 84 VAL A N 1
ATOM 648 C CA . VAL A 1 84 ? -4.806 14.717 14.652 1.00 82.94 84 VAL A CA 1
ATOM 649 C C . VAL A 1 84 ? -4.363 14.998 16.089 1.00 82.94 84 VAL A C 1
ATOM 651 O O . VAL A 1 84 ? -5.034 14.578 17.034 1.00 82.94 84 VAL A O 1
ATOM 654 N N . SER A 1 85 ? -3.231 15.685 16.277 1.00 79.88 85 SER A N 1
ATOM 655 C CA . SER A 1 85 ? -2.760 16.050 17.608 1.00 79.88 85 SER A CA 1
ATOM 656 C C . SER A 1 85 ? -3.627 17.179 18.193 1.00 79.88 85 SER A C 1
ATOM 658 O O . SER A 1 85 ? -4.089 18.053 17.454 1.00 79.88 85 SER A O 1
ATOM 660 N N . PRO A 1 86 ? -3.840 17.208 19.523 1.00 73.94 86 PRO A N 1
ATOM 661 C CA . PRO A 1 86 ? -4.570 18.299 20.179 1.00 73.94 86 PRO A CA 1
ATOM 662 C C . PRO A 1 86 ? -3.959 19.676 19.877 1.00 73.94 86 PRO A C 1
ATOM 664 O O . PRO A 1 86 ? -4.669 20.642 19.621 1.00 73.94 86 PRO A O 1
ATOM 667 N N . GLU A 1 87 ? -2.626 19.728 19.800 1.00 70.94 87 GLU A N 1
ATOM 668 C CA . GLU A 1 87 ? -1.849 20.931 19.492 1.00 70.94 87 GLU A CA 1
ATOM 669 C C . GLU A 1 87 ? -2.139 21.476 18.084 1.00 70.94 87 GLU A C 1
ATOM 671 O O . GLU A 1 87 ? -2.167 22.691 17.893 1.00 70.94 87 GLU A O 1
ATOM 676 N N . ALA A 1 88 ? -2.402 20.604 17.104 1.00 60.88 88 ALA A N 1
ATOM 677 C CA . ALA A 1 88 ? -2.796 21.005 15.753 1.00 60.88 88 ALA A CA 1
ATOM 678 C C . ALA A 1 88 ? -4.281 21.397 15.650 1.00 60.88 88 ALA A C 1
ATOM 680 O O . ALA A 1 88 ? -4.652 22.179 14.775 1.00 60.88 88 ALA A O 1
ATOM 681 N N . ALA A 1 89 ? -5.127 20.889 16.550 1.00 62.72 89 ALA A N 1
ATOM 682 C CA . ALA A 1 89 ? -6.561 21.172 16.584 1.00 62.72 89 ALA A CA 1
ATOM 683 C C . ALA A 1 89 ? -6.916 22.510 17.269 1.00 62.72 89 ALA A C 1
ATOM 685 O O . ALA A 1 89 ? -8.077 22.922 17.228 1.00 62.72 89 ALA A O 1
ATOM 686 N N . GLY A 1 90 ? -5.940 23.205 17.870 1.00 60.78 90 GLY A N 1
ATOM 687 C CA . GLY A 1 90 ? -6.150 24.495 18.537 1.00 60.78 90 GLY A CA 1
ATOM 688 C C . GLY A 1 90 ? -7.037 24.418 19.787 1.00 60.78 90 GLY A C 1
ATOM 689 O O . GLY A 1 90 ? -7.667 25.421 20.131 1.00 60.78 90 GLY A O 1
ATOM 690 N N . VAL A 1 91 ? -7.106 23.244 20.430 1.00 52.09 91 VAL A N 1
ATOM 691 C CA . VAL A 1 91 ? -7.920 22.958 21.629 1.00 52.09 91 VAL A CA 1
ATOM 692 C C . VAL A 1 91 ? -7.040 22.630 22.824 1.00 52.09 91 VAL A C 1
ATOM 694 O O . VAL A 1 91 ? -6.062 21.871 22.641 1.00 52.09 91 VAL A O 1
#

Secondary structure (DSSP, 8-state):
--GGG-S-----TTTTTTS-BTTTB---HHHHHHHHHHHHHHTHHHHHHHHIIIIIS-SSHHHHHTTS-HHHHHHHHHHHHHHTSHHHHT-

Radius of gyration: 16.46 Å; Cα contacts (8 Å, |Δi|>4): 73; chains: 1; bounding box: 37×39×43 Å

Solvent-accessible surface area (backbone atoms only — not comparable to full-atom values): 5395 Å² total; per-residue (Å²): 132,66,69,94,82,54,95,77,86,81,93,55,86,71,71,52,61,59,44,52,42,90,59,55,25,42,59,41,62,70,61,52,47,54,54,50,51,29,33,75,74,50,42,70,58,22,50,49,54,49,40,44,62,66,57,70,56,32,91,41,74,68,53,38,57,69,74,50,60,66,70,58,54,51,51,27,26,55,56,16,40,51,76,65,30,54,81,65,67,78,104

Foldseek 3Di:
DDPVVDPDDDDQVCVVPCDDDALAFHHDVVLVVQLVVLCVVPNVVSNVVNCCLQPVVQPDSVSNVVVDDVVSRVVRRVVNNCCVDPVNVVD

Nearest PDB structures (foldseek):
  7jyz-assembly1_B  TM=2.765E-01  e=2.510E+00  Homo sapiens

pLDDT: mean 94.37, std 9.04, range [52.09, 98.56]

Sequence (91 aa):
IPGFVVDAVVHAPLGAYPGECYGLYETDFAHFDEYVAGIEADGMDGVGAYLDRFVYGPATHQAYLELLDPARIERLRQSARLLVSPEAAGV

Mean predicted aligned error: 3.97 Å